Protein AF-A0A5B1REF7-F1 (afdb_monomer_lite)

Secondary structure (DSSP, 8-state):
-EEEES-S-HHHHHHH-EEEEEEEEEEETTEEEEEEEEEE-TT-SSHHHHHHHHH-TT-EEEEEEEE--

Foldseek 3Di:
DAWPDDDDDLVVCQAVQKTWDWADWDDDPNFIKTKIFIAGDCNHPDPVSVVRCVVPVRDGPDIDIGTPD

pLDDT: mean 89.04, std 5.82, range [68.81, 95.25]

Structure (mmCIF, N/CA/C/O backbone):
data_AF-A0A5B1REF7-F1
#
_entry.id   AF-A0A5B1REF7-F1
#
loop_
_atom_site.group_PDB
_atom_site.id
_atom_site.type_symbol
_atom_site.label_atom_id
_atom_site.label_alt_id
_atom_site.label_comp_id
_atom_site.label_asym_id
_atom_site.label_entity_id
_atom_site.label_seq_id
_atom_site.pdbx_PDB_ins_code
_atom_site.Cartn_x
_atom_site.Cartn_y
_atom_site.Cartn_z
_atom_site.occupancy
_atom_site.B_iso_or_equiv
_atom_site.auth_seq_id
_atom_site.auth_comp_id
_atom_site.auth_asym_id
_atom_site.auth_atom_id
_atom_site.pdbx_PDB_model_num
ATOM 1 N N . GLY A 1 1 ? -5.392 6.177 -1.831 1.00 68.81 1 GLY A N 1
ATOM 2 C CA . GLY A 1 1 ? -5.357 6.623 -0.429 1.00 68.81 1 GLY A CA 1
ATOM 3 C C . GLY A 1 1 ? -4.241 7.622 -0.265 1.00 68.81 1 GLY A C 1
ATOM 4 O O . GLY A 1 1 ? -3.613 7.983 -1.257 1.00 68.81 1 GLY A O 1
ATOM 5 N N . GLU A 1 2 ? -3.983 8.067 0.958 1.00 86.31 2 GLU A N 1
ATOM 6 C CA . GLU A 1 2 ? -2.714 8.732 1.258 1.00 86.31 2 GLU A CA 1
ATOM 7 C C . GLU A 1 2 ? -1.588 7.687 1.260 1.00 86.31 2 GLU A C 1
ATOM 9 O O . GLU A 1 2 ? -1.807 6.547 1.662 1.00 86.31 2 GLU A O 1
ATOM 14 N N . ARG A 1 3 ? -0.396 8.051 0.779 1.00 87.00 3 ARG A N 1
ATOM 15 C CA . ARG A 1 3 ? 0.758 7.143 0.739 1.00 87.00 3 ARG A CA 1
ATOM 16 C C . ARG A 1 3 ? 1.234 6.891 2.173 1.00 87.00 3 ARG A C 1
ATOM 18 O O . ARG A 1 3 ? 1.637 7.837 2.838 1.00 87.00 3 ARG A O 1
ATOM 25 N N . ALA A 1 4 ? 1.237 5.637 2.608 1.00 90.06 4 ALA A N 1
ATOM 26 C CA . ALA A 1 4 ? 1.832 5.222 3.876 1.00 90.06 4 ALA A CA 1
ATOM 27 C C . ALA A 1 4 ? 3.339 4.974 3.727 1.00 90.06 4 ALA A C 1
ATOM 29 O O . ALA A 1 4 ? 4.132 5.403 4.559 1.00 90.06 4 ALA A O 1
ATOM 30 N N . TRP A 1 5 ? 3.740 4.294 2.648 1.00 89.06 5 TRP A N 1
ATOM 31 C CA . TRP A 1 5 ? 5.133 3.928 2.387 1.00 89.06 5 TRP A CA 1
ATOM 32 C C . TRP A 1 5 ? 5.336 3.549 0.904 1.00 89.06 5 TRP A C 1
ATOM 34 O O . TRP A 1 5 ? 4.377 3.136 0.252 1.00 89.06 5 TRP A O 1
ATOM 44 N N . PRO A 1 6 ? 6.549 3.643 0.338 1.00 85.75 6 PRO A N 1
ATOM 45 C CA . PRO A 1 6 ? 7.708 4.362 0.863 1.00 85.75 6 PRO A CA 1
ATOM 46 C C . PRO A 1 6 ? 7.509 5.881 0.826 1.00 85.75 6 PRO A C 1
ATOM 48 O O . PRO A 1 6 ? 6.632 6.397 0.118 1.00 85.75 6 PRO A O 1
ATOM 51 N N . VAL A 1 7 ? 8.319 6.593 1.621 1.00 82.75 7 VAL A N 1
ATOM 52 C CA . VAL A 1 7 ? 8.455 8.055 1.525 1.00 82.75 7 VAL A CA 1
ATOM 53 C C . VAL A 1 7 ? 8.804 8.388 0.080 1.00 82.75 7 VAL A C 1
ATOM 55 O O . VAL A 1 7 ? 9.677 7.742 -0.497 1.00 82.75 7 VAL A O 1
ATOM 58 N N . ARG A 1 8 ? 8.104 9.369 -0.503 1.00 76.25 8 ARG A N 1
ATOM 59 C CA . ARG A 1 8 ? 8.165 9.695 -1.935 1.00 76.25 8 ARG A CA 1
ATOM 60 C C . ARG A 1 8 ? 9.566 10.145 -2.352 1.00 76.25 8 ARG A C 1
ATOM 62 O O . ARG A 1 8 ? 9.852 11.336 -2.420 1.00 76.25 8 ARG A O 1
ATOM 69 N N . HIS A 1 9 ? 10.412 9.187 -2.695 1.00 79.00 9 HIS A N 1
ATOM 70 C CA . HIS A 1 9 ? 11.723 9.409 -3.281 1.00 79.00 9 HIS A CA 1
ATOM 71 C C . HIS A 1 9 ? 11.813 8.581 -4.552 1.00 79.00 9 HIS A C 1
ATOM 73 O O . HIS A 1 9 ? 11.687 7.361 -4.500 1.00 79.00 9 HIS A O 1
ATOM 79 N N . ALA A 1 10 ? 12.045 9.240 -5.691 1.00 73.44 10 ALA A N 1
ATOM 80 C CA . ALA A 1 10 ? 11.982 8.609 -7.010 1.00 73.44 10 ALA A CA 1
ATOM 81 C C . ALA A 1 10 ? 12.811 7.316 -7.090 1.00 73.44 10 ALA A C 1
ATOM 83 O O . ALA A 1 10 ? 12.313 6.303 -7.561 1.00 73.44 10 ALA A O 1
ATOM 84 N N . ARG A 1 11 ? 14.036 7.320 -6.552 1.00 83.50 11 ARG A N 1
ATOM 85 C CA . ARG A 1 11 ? 14.919 6.147 -6.566 1.00 83.50 11 ARG A CA 1
ATOM 86 C C . ARG A 1 11 ? 14.413 5.003 -5.679 1.00 83.50 11 ARG A C 1
ATOM 88 O O . ARG A 1 11 ? 14.438 3.852 -6.095 1.00 83.50 11 ARG A O 1
ATOM 95 N N . THR A 1 12 ? 13.943 5.312 -4.473 1.00 83.50 12 THR A N 1
ATOM 96 C CA . THR A 1 12 ? 13.448 4.300 -3.526 1.00 83.50 12 THR A CA 1
ATOM 97 C C . THR A 1 12 ? 12.134 3.692 -4.008 1.00 83.50 12 THR A C 1
ATOM 99 O O . THR A 1 12 ? 11.974 2.477 -3.962 1.00 83.50 12 THR A O 1
ATOM 102 N N . ASP A 1 13 ? 11.225 4.516 -4.535 1.00 82.62 13 ASP A N 1
ATOM 103 C CA . ASP A 1 13 ? 9.950 4.084 -5.113 1.00 82.62 13 ASP A CA 1
ATOM 104 C C . ASP A 1 13 ? 10.171 3.079 -6.264 1.00 82.62 13 ASP A C 1
ATOM 106 O O . ASP A 1 13 ? 9.462 2.072 -6.350 1.00 82.62 13 ASP A O 1
ATOM 110 N N . GLN A 1 14 ? 11.135 3.351 -7.153 1.00 88.19 14 GLN A N 1
ATOM 111 C CA . GLN A 1 14 ? 11.461 2.491 -8.300 1.00 88.19 14 GLN A CA 1
ATOM 112 C C . GLN A 1 14 ? 12.107 1.170 -7.860 1.00 88.19 14 GLN A C 1
ATOM 114 O O . GLN A 1 14 ? 11.651 0.105 -8.280 1.00 88.19 14 GLN A O 1
ATOM 119 N N . TYR A 1 15 ? 13.085 1.236 -6.951 1.00 88.56 15 TYR A N 1
ATOM 120 C CA . TYR A 1 15 ? 13.798 0.061 -6.445 1.00 88.56 15 TYR A CA 1
ATOM 121 C C . TYR A 1 15 ? 12.886 -0.901 -5.672 1.00 88.56 15 TYR A C 1
ATOM 123 O O . TYR A 1 15 ? 12.893 -2.105 -5.910 1.00 88.56 15 TYR A O 1
ATOM 131 N N . VAL A 1 16 ? 12.069 -0.369 -4.758 1.00 89.06 16 VAL A N 1
ATOM 132 C CA . VAL A 1 16 ? 11.129 -1.162 -3.952 1.00 89.06 16 VAL A CA 1
ATOM 133 C C . VAL A 1 16 ? 10.026 -1.767 -4.823 1.00 89.06 16 VAL A C 1
ATOM 135 O O . VAL A 1 16 ? 9.578 -2.885 -4.584 1.00 89.06 16 VAL A O 1
ATOM 138 N N . GLY A 1 17 ? 9.545 -1.017 -5.818 1.00 89.50 17 GLY A N 1
ATOM 139 C CA . GLY A 1 17 ? 8.573 -1.496 -6.801 1.00 89.50 17 GLY A CA 1
ATOM 140 C C . GLY A 1 17 ? 7.143 -1.713 -6.286 1.00 89.50 17 GLY A C 1
ATOM 141 O O . GLY A 1 17 ? 6.246 -1.986 -7.086 1.00 89.50 17 GLY A O 1
ATOM 142 N N . ILE A 1 18 ? 6.894 -1.537 -4.988 1.00 90.50 18 ILE A N 1
ATOM 143 C CA . ILE A 1 18 ? 5.571 -1.573 -4.355 1.00 90.50 18 ILE A CA 1
ATOM 144 C C . ILE A 1 18 ? 5.315 -0.298 -3.549 1.00 90.50 18 ILE A C 1
ATOM 146 O O . ILE A 1 18 ? 6.242 0.382 -3.109 1.00 90.50 18 ILE A O 1
ATOM 150 N N . ARG A 1 19 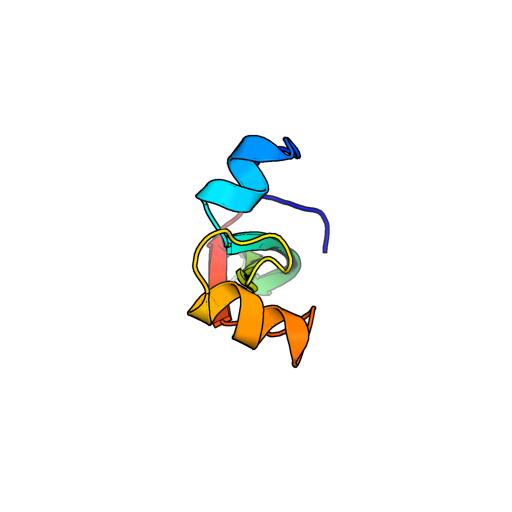? 4.039 0.022 -3.343 1.00 91.31 19 ARG A N 1
ATOM 151 C CA . ARG A 1 19 ? 3.590 1.098 -2.457 1.00 91.31 19 ARG A CA 1
ATOM 152 C C . ARG A 1 19 ? 2.506 0.601 -1.512 1.00 91.31 19 ARG A C 1
ATOM 154 O O . ARG A 1 19 ? 1.700 -0.254 -1.877 1.00 91.31 19 ARG A O 1
ATOM 161 N N . LEU A 1 20 ? 2.495 1.173 -0.319 1.00 92.12 20 LEU A N 1
ATOM 162 C CA . LEU A 1 20 ? 1.467 1.004 0.691 1.00 92.12 20 LEU A CA 1
ATOM 163 C C . LEU A 1 20 ? 0.657 2.291 0.757 1.00 92.12 20 LEU A C 1
ATOM 165 O O . LEU A 1 20 ? 1.210 3.361 1.022 1.00 92.12 20 LEU A O 1
ATOM 169 N N . ASP A 1 21 ? -0.646 2.176 0.542 1.00 92.12 21 ASP A N 1
ATOM 170 C CA . ASP A 1 21 ? -1.577 3.292 0.642 1.00 92.12 21 ASP A CA 1
ATOM 171 C C . ASP A 1 21 ? -2.540 3.066 1.808 1.00 92.12 21 ASP A C 1
ATOM 173 O O . ASP A 1 21 ? -3.111 1.985 1.970 1.00 92.12 21 ASP A O 1
ATOM 177 N N . TYR A 1 22 ? -2.779 4.120 2.582 1.00 92.81 22 TYR A N 1
ATOM 178 C CA . TYR A 1 22 ? -3.817 4.142 3.595 1.00 92.81 22 TYR A CA 1
ATOM 179 C C . TYR A 1 22 ? -5.202 4.055 2.950 1.00 92.81 22 TYR A C 1
ATOM 181 O O . TYR A 1 22 ? -5.605 4.903 2.144 1.00 92.81 22 TYR A O 1
ATOM 189 N N . GLY A 1 23 ? -5.937 3.023 3.339 1.00 91.75 23 GLY A N 1
ATOM 190 C CA . GLY A 1 23 ? -7.352 2.839 3.072 1.00 91.75 23 GLY A CA 1
ATOM 191 C C . GLY A 1 23 ? -8.235 3.481 4.144 1.00 91.75 23 GLY A C 1
ATOM 192 O O . GLY A 1 23 ? -7.806 4.337 4.929 1.00 91.75 23 GLY A O 1
ATOM 193 N N . LYS A 1 24 ? -9.507 3.074 4.145 1.00 91.88 24 LYS A N 1
ATOM 194 C CA . LYS A 1 24 ? -10.521 3.591 5.071 1.00 91.88 24 LYS A CA 1
ATOM 195 C C . LYS A 1 24 ? -10.261 3.112 6.501 1.00 91.88 24 LYS A C 1
ATOM 197 O O . LYS A 1 24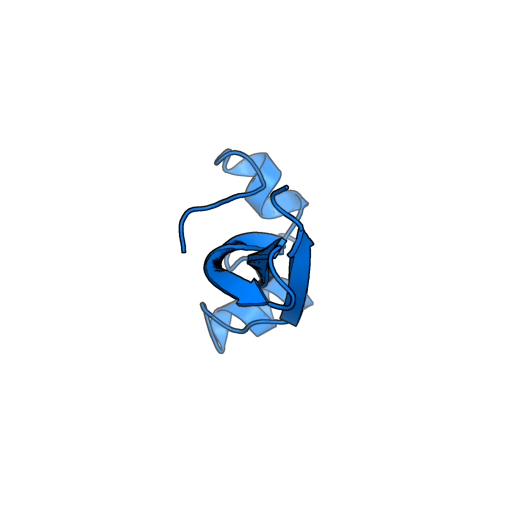 ? -9.792 1.992 6.707 1.00 91.88 24 LYS A O 1
ATOM 202 N N . LEU A 1 25 ? -10.598 3.974 7.459 1.00 93.25 25 LEU A N 1
ATOM 203 C CA . LEU A 1 25 ? -10.757 3.604 8.863 1.00 93.25 25 LEU A CA 1
ATOM 204 C C . LEU A 1 25 ? -12.124 2.946 9.055 1.00 93.25 25 LEU A C 1
ATOM 206 O O . LEU A 1 25 ? -13.095 3.370 8.422 1.00 93.25 25 LEU A O 1
ATOM 210 N N . PHE A 1 26 ? -12.202 1.942 9.919 1.00 92.88 26 PHE A N 1
ATOM 211 C CA . PHE A 1 26 ? -13.454 1.281 10.266 1.00 92.88 26 PHE A CA 1
ATOM 212 C C . PHE A 1 26 ? -13.420 0.755 11.708 1.00 92.88 26 PHE A C 1
ATOM 214 O O . PHE A 1 26 ? -12.368 0.310 12.171 1.00 92.88 26 PHE A O 1
ATOM 221 N N . PRO A 1 27 ? -14.541 0.839 12.442 1.00 94.12 27 PRO A N 1
ATOM 222 C CA . PRO A 1 27 ? -14.658 0.237 13.759 1.00 94.12 27 PRO A CA 1
ATOM 223 C C . PRO A 1 27 ? -15.034 -1.247 13.656 1.00 94.12 27 PRO A C 1
ATOM 225 O O . PRO A 1 27 ? -15.854 -1.623 12.821 1.00 94.12 27 PRO A O 1
ATOM 228 N N . GLU A 1 28 ? -14.484 -2.070 14.541 1.00 93.69 28 GLU A N 1
ATOM 229 C CA . GLU A 1 28 ? -14.844 -3.484 14.703 1.00 93.69 28 GLU A CA 1
ATOM 230 C C . GLU A 1 28 ? -14.551 -3.891 16.155 1.00 93.69 28 GLU A C 1
ATOM 232 O O . GLU A 1 28 ? -13.513 -3.523 16.699 1.00 93.69 28 GLU A O 1
ATOM 237 N N . GLU A 1 29 ? -15.501 -4.553 16.823 1.00 90.50 29 GLU A N 1
ATOM 238 C CA . GLU A 1 29 ? -15.368 -5.025 18.219 1.00 90.50 29 GLU A CA 1
ATOM 239 C C . GLU A 1 29 ? -14.876 -3.961 19.226 1.00 90.50 29 GLU A C 1
ATOM 241 O O . GLU A 1 29 ? -14.098 -4.222 20.143 1.00 90.50 29 GLU A O 1
ATOM 246 N N . GLY A 1 30 ? -15.309 -2.710 19.049 1.00 91.12 30 GLY A N 1
ATOM 247 C CA . GLY A 1 30 ? -14.889 -1.597 19.904 1.00 91.12 30 GLY A CA 1
ATOM 248 C C . GLY A 1 30 ? -13.440 -1.145 19.687 1.00 91.12 30 GLY A C 1
ATOM 249 O O . GLY A 1 30 ? -12.958 -0.287 20.430 1.00 91.12 30 GLY A O 1
ATOM 250 N N . ARG A 1 31 ? -12.741 -1.670 18.679 1.00 93.75 31 ARG A N 1
ATOM 251 C CA . ARG A 1 31 ? -11.433 -1.203 18.204 1.00 93.75 31 ARG A CA 1
ATOM 252 C C . ARG A 1 31 ? -11.569 -0.423 16.904 1.00 93.75 31 ARG A C 1
ATOM 254 O O . ARG A 1 31 ? -12.619 -0.434 16.262 1.00 93.75 31 ARG A O 1
ATOM 261 N N . GLN A 1 32 ? -10.516 0.308 16.554 1.00 95.06 32 GLN A N 1
ATOM 262 C CA . GLN A 1 32 ? -10.465 1.094 15.330 1.00 95.06 32 GLN A CA 1
ATOM 263 C C . GLN A 1 32 ? -9.370 0.529 14.441 1.00 95.06 32 GLN A C 1
ATOM 265 O O . GLN A 1 32 ? -8.204 0.538 14.816 1.00 95.06 32 GLN A O 1
ATOM 270 N N . TYR A 1 33 ? -9.754 0.079 13.254 1.00 95.12 33 TYR A N 1
ATOM 271 C CA . TYR A 1 33 ? -8.856 -0.500 12.271 1.00 95.12 33 TYR A CA 1
ATOM 272 C C . TYR A 1 33 ? -8.690 0.420 11.067 1.00 95.12 33 TYR A C 1
ATOM 274 O O . TYR A 1 33 ? -9.536 1.270 10.775 1.00 95.12 33 TYR A O 1
ATOM 282 N N . ARG A 1 34 ? -7.597 0.227 10.329 1.00 94.81 34 ARG A N 1
ATOM 283 C CA . ARG A 1 34 ? -7.344 0.847 9.030 1.00 94.81 34 ARG A CA 1
ATOM 284 C C . ARG A 1 34 ? -6.908 -0.202 8.028 1.00 94.81 34 ARG A C 1
ATOM 286 O O . ARG A 1 34 ? -6.032 -1.013 8.315 1.00 94.81 34 ARG A O 1
ATOM 293 N N . TRP A 1 35 ? -7.455 -0.131 6.823 1.00 95.25 35 TRP A N 1
ATOM 294 C CA . TRP A 1 35 ? -6.916 -0.900 5.706 1.00 95.25 35 TRP A CA 1
ATOM 295 C C . TRP A 1 35 ? -5.602 -0.292 5.212 1.00 95.25 35 TRP A C 1
ATOM 297 O O . TRP A 1 35 ? -5.503 0.924 5.049 1.00 95.25 35 TRP A O 1
ATOM 307 N N . ILE A 1 36 ? -4.622 -1.134 4.904 1.00 94.81 36 ILE A N 1
ATOM 308 C CA . ILE A 1 36 ? -3.440 -0.790 4.113 1.00 94.81 36 ILE A CA 1
ATOM 309 C C . ILE A 1 36 ? -3.520 -1.563 2.804 1.00 94.81 36 ILE A C 1
ATOM 311 O O . ILE A 1 36 ? -3.625 -2.789 2.801 1.00 94.81 36 ILE A O 1
ATOM 315 N N . HIS A 1 37 ? -3.488 -0.851 1.684 1.00 94.75 37 HIS A N 1
ATOM 316 C CA . HIS A 1 37 ? -3.500 -1.458 0.360 1.00 94.75 37 HIS A CA 1
ATOM 317 C C . HIS A 1 37 ? -2.075 -1.562 -0.172 1.00 94.75 37 HIS A C 1
ATOM 319 O O . HIS A 1 37 ? -1.399 -0.547 -0.340 1.00 94.75 37 HIS A O 1
ATOM 325 N N . VAL A 1 38 ? -1.646 -2.782 -0.486 1.00 93.62 38 VAL A N 1
ATOM 326 C CA . VAL A 1 38 ? -0.389 -3.046 -1.187 1.00 93.62 38 VAL A CA 1
ATOM 327 C C . VAL A 1 38 ? -0.650 -2.928 -2.681 1.00 93.62 38 VAL A C 1
ATOM 329 O O . VAL A 1 38 ? -1.517 -3.618 -3.215 1.00 93.62 38 VAL A O 1
ATOM 332 N N . GLN A 1 39 ? 0.082 -2.065 -3.375 1.00 92.38 39 GLN A N 1
ATOM 333 C CA . GLN A 1 39 ? -0.074 -1.844 -4.812 1.00 92.38 39 GLN A CA 1
ATOM 334 C C . GLN A 1 39 ? 1.27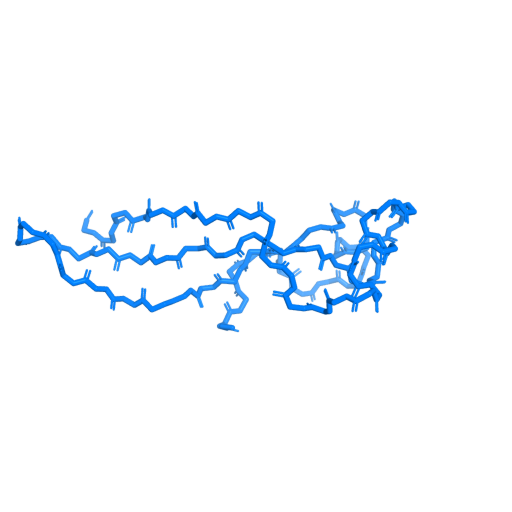6 -1.907 -5.521 1.00 92.38 39 GLN A C 1
ATOM 336 O O . GLN A 1 39 ? 2.300 -1.503 -4.969 1.00 92.38 39 GLN A O 1
ATOM 341 N N . ALA A 1 40 ? 1.278 -2.381 -6.766 1.00 91.44 40 ALA A N 1
ATOM 342 C CA . ALA A 1 40 ? 2.465 -2.334 -7.612 1.00 91.44 40 ALA A CA 1
ATOM 343 C C . ALA A 1 40 ? 2.775 -0.887 -8.037 1.00 91.44 40 ALA A C 1
ATOM 345 O O . ALA A 1 40 ? 1.870 -0.088 -8.299 1.00 91.44 40 ALA A O 1
ATOM 346 N N . ASN A 1 41 ? 4.058 -0.547 -8.139 1.00 87.56 41 ASN A N 1
ATOM 347 C CA . ASN A 1 41 ? 4.499 0.749 -8.635 1.00 87.56 41 ASN A CA 1
ATOM 348 C C . ASN A 1 41 ? 4.718 0.713 -10.156 1.00 87.56 41 ASN A C 1
ATOM 350 O O . ASN A 1 41 ? 5.451 -0.124 -10.674 1.00 87.56 41 ASN A O 1
ATOM 354 N N . LYS A 1 42 ? 4.155 1.688 -10.882 1.00 85.06 42 LYS A N 1
ATOM 355 C CA . LYS A 1 42 ? 4.393 1.875 -12.327 1.00 85.06 42 LYS A CA 1
ATOM 356 C C . LYS A 1 42 ? 5.852 2.169 -12.664 1.00 85.06 42 LYS A C 1
ATOM 358 O O . LYS A 1 42 ? 6.287 1.902 -13.781 1.00 85.06 42 LYS A O 1
ATOM 363 N N . GLY A 1 43 ? 6.579 2.753 -11.715 1.00 86.56 43 GLY A N 1
ATOM 364 C CA . GLY A 1 43 ? 8.006 3.018 -11.835 1.00 86.56 43 GLY A CA 1
ATOM 365 C C . GLY A 1 43 ? 8.894 1.847 -11.425 1.00 86.56 43 GLY A C 1
ATOM 366 O O . GLY A 1 43 ? 10.097 2.033 -11.425 1.00 86.56 43 GLY A O 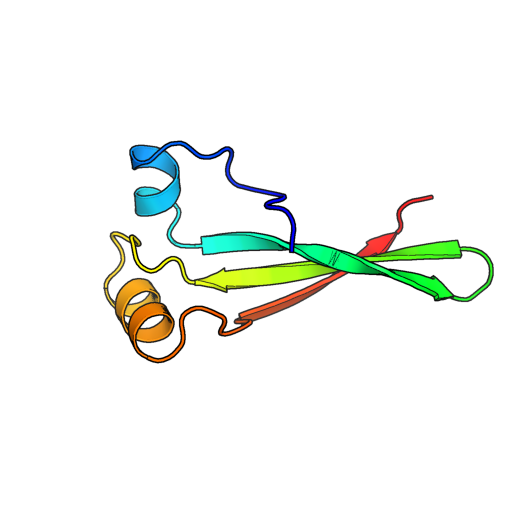1
ATOM 367 N N . ALA A 1 44 ? 8.350 0.685 -11.046 1.00 90.12 44 ALA A N 1
ATOM 368 C CA . ALA A 1 44 ? 9.167 -0.415 -10.543 1.00 90.12 44 ALA A CA 1
ATOM 369 C C . ALA A 1 44 ? 10.291 -0.798 -11.524 1.00 90.12 44 ALA A C 1
ATOM 371 O O . ALA A 1 44 ? 10.037 -0.971 -12.720 1.00 90.12 44 ALA A O 1
ATOM 372 N N . ASP A 1 45 ? 11.505 -0.985 -11.006 1.00 91.75 45 ASP A N 1
ATOM 373 C CA . ASP A 1 45 ? 12.632 -1.516 -11.785 1.00 91.75 45 ASP A CA 1
ATOM 374 C C . ASP A 1 45 ? 12.389 -2.983 -12.169 1.00 91.75 45 ASP A C 1
ATOM 376 O O . ASP A 1 45 ? 12.793 -3.451 -13.235 1.00 91.75 45 ASP A O 1
ATOM 380 N N . GLN A 1 46 ? 11.660 -3.708 -11.318 1.00 91.75 46 GLN A N 1
ATOM 381 C CA . GLN A 1 46 ? 11.264 -5.086 -11.569 1.00 91.75 46 GLN A CA 1
ATOM 382 C C . GLN A 1 46 ? 10.152 -5.138 -12.640 1.00 91.75 46 GLN A C 1
ATOM 384 O O . GLN A 1 46 ? 9.067 -4.566 -12.490 1.00 91.75 46 GLN A O 1
ATOM 389 N N . SER A 1 47 ? 10.428 -5.847 -13.739 1.00 91.88 47 SER A N 1
ATOM 390 C CA . SER A 1 47 ? 9.609 -5.852 -14.961 1.00 91.88 47 SER A CA 1
ATOM 391 C C . SER A 1 47 ? 8.206 -6.442 -14.786 1.00 91.88 47 SER A C 1
ATOM 393 O O . SER A 1 47 ? 7.263 -5.987 -15.438 1.00 91.88 47 SER A O 1
ATOM 395 N N . THR A 1 48 ? 8.028 -7.416 -13.894 1.00 92.00 48 THR A N 1
ATOM 396 C CA . THR A 1 48 ? 6.728 -8.021 -13.573 1.00 92.00 48 THR A CA 1
ATOM 397 C C . THR A 1 48 ? 5.824 -7.028 -12.845 1.00 92.00 48 THR A C 1
ATOM 399 O O . THR A 1 48 ? 4.696 -6.805 -13.280 1.00 92.00 48 THR A O 1
ATOM 402 N N . LEU A 1 49 ? 6.315 -6.382 -11.784 1.00 89.75 49 LEU A N 1
ATOM 403 C CA . LEU A 1 49 ? 5.578 -5.372 -11.017 1.00 89.75 49 LEU A CA 1
ATOM 404 C C . LEU A 1 49 ? 5.224 -4.172 -11.891 1.00 89.75 49 LEU A C 1
ATOM 406 O O . LEU A 1 49 ? 4.078 -3.720 -11.882 1.00 89.75 49 LEU A O 1
ATOM 410 N N . LYS A 1 50 ? 6.173 -3.724 -12.718 1.00 90.62 50 LYS A N 1
ATOM 411 C CA . LYS A 1 50 ? 5.944 -2.673 -13.710 1.00 90.62 50 LYS A CA 1
ATOM 412 C C . LYS A 1 50 ? 4.819 -3.047 -14.672 1.00 90.62 50 LYS A C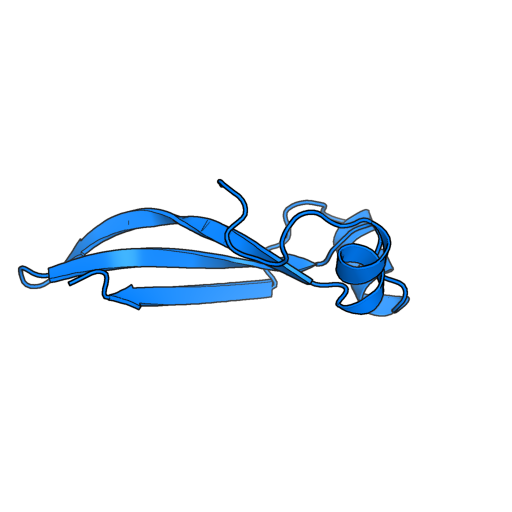 1
ATOM 414 O O . LYS A 1 50 ? 3.899 -2.259 -14.875 1.00 90.62 50 LYS A O 1
ATOM 419 N N . SER A 1 51 ? 4.854 -4.265 -15.213 1.00 91.75 51 SER A N 1
ATOM 420 C CA . SER A 1 51 ? 3.839 -4.769 -16.146 1.00 91.75 51 SER A CA 1
ATOM 421 C C . SER A 1 51 ? 2.456 -4.885 -15.496 1.00 91.75 51 SER A C 1
ATOM 423 O O . SER A 1 51 ? 1.450 -4.539 -16.114 1.00 91.75 51 SER A O 1
ATOM 425 N N . ILE A 1 52 ? 2.388 -5.335 -14.238 1.00 89.88 52 ILE A N 1
ATOM 426 C CA . ILE A 1 52 ? 1.137 -5.398 -13.466 1.00 89.88 52 ILE A CA 1
ATOM 427 C C . ILE A 1 52 ? 0.567 -3.988 -13.261 1.00 89.88 52 ILE A C 1
ATOM 429 O O . ILE A 1 52 ? -0.600 -3.749 -13.566 1.00 89.88 52 ILE A O 1
ATOM 433 N N . ALA A 1 53 ? 1.395 -3.040 -12.815 1.00 88.81 53 ALA A N 1
ATOM 434 C CA . ALA A 1 53 ? 0.983 -1.659 -12.560 1.00 88.81 53 ALA A CA 1
ATOM 435 C C . ALA A 1 53 ? 0.627 -0.873 -13.836 1.00 88.81 53 ALA A C 1
ATOM 437 O O . ALA A 1 53 ? -0.143 0.087 -13.782 1.00 88.81 53 ALA A O 1
ATOM 438 N N . GLN A 1 54 ? 1.203 -1.235 -14.986 1.00 89.62 54 GLN A N 1
ATOM 439 C CA . GLN A 1 54 ? 0.859 -0.641 -16.280 1.00 89.62 54 GLN A CA 1
ATOM 440 C C . GLN A 1 54 ? -0.517 -1.090 -16.774 1.00 89.62 54 GLN A C 1
ATOM 442 O O . GLN A 1 54 ? -1.243 -0.268 -17.327 1.00 89.62 54 GLN A O 1
ATOM 447 N N . LYS A 1 55 ? -0.890 -2.358 -16.544 1.00 91.31 55 LYS A N 1
ATOM 448 C CA . LYS A 1 55 ? -2.234 -2.869 -16.860 1.00 91.31 55 LYS A CA 1
ATOM 449 C C . LYS A 1 55 ? -3.300 -2.231 -15.974 1.00 91.31 55 LYS A C 1
ATOM 451 O O . LYS A 1 55 ? -4.359 -1.861 -16.464 1.00 91.31 55 LYS A O 1
ATOM 456 N N . ASP A 1 56 ? -3.005 -2.092 -14.683 1.00 86.19 56 ASP A N 1
ATOM 457 C CA . ASP A 1 56 ? -3.885 -1.434 -13.724 1.00 86.19 56 ASP A CA 1
ATOM 458 C C . ASP A 1 56 ? -3.065 -0.717 -12.638 1.00 86.19 56 ASP A C 1
ATOM 460 O O . ASP A 1 56 ? -2.495 -1.330 -11.732 1.00 86.19 56 ASP A O 1
ATOM 464 N N . SER A 1 57 ? -3.046 0.619 -12.720 1.00 76.69 57 SER A N 1
ATOM 465 C CA . SER A 1 57 ? -2.340 1.521 -11.791 1.00 76.69 57 SER A CA 1
ATOM 466 C C . SER A 1 57 ? -2.702 1.337 -10.330 1.00 76.69 57 SER A C 1
ATOM 468 O O . SER A 1 57 ? -1.954 1.781 -9.455 1.00 76.69 57 SER A O 1
ATOM 470 N N . HIS A 1 58 ? -3.922 0.869 -10.092 1.00 80.50 58 HIS A N 1
ATOM 471 C CA . HIS A 1 58 ? -4.561 0.830 -8.790 1.00 80.50 58 HIS A CA 1
ATOM 472 C C . HIS A 1 58 ? -4.784 -0.605 -8.331 1.00 80.50 58 HIS A C 1
ATOM 474 O O . HIS A 1 58 ? -5.404 -0.807 -7.284 1.00 80.50 58 HIS A O 1
ATOM 480 N N . ARG A 1 59 ? -4.233 -1.584 -9.063 1.00 85.06 59 ARG A N 1
ATOM 481 C CA . ARG A 1 59 ? -4.314 -2.992 -8.710 1.00 85.06 59 ARG A CA 1
ATOM 482 C C . ARG A 1 59 ? -3.813 -3.190 -7.288 1.00 85.06 59 ARG A C 1
ATOM 484 O O . ARG A 1 59 ? -2.636 -2.983 -6.987 1.00 85.06 59 ARG A O 1
ATOM 491 N N . VAL A 1 60 ? -4.727 -3.609 -6.425 1.00 89.94 60 VAL A N 1
ATOM 492 C CA . VAL A 1 60 ? -4.411 -4.013 -5.061 1.00 89.94 60 VAL A CA 1
ATOM 493 C C . VAL A 1 60 ? -3.889 -5.446 -5.122 1.00 89.94 60 VAL A C 1
ATOM 495 O O . VAL A 1 60 ? -4.596 -6.356 -5.549 1.00 89.94 60 VAL A O 1
ATOM 498 N N . LEU A 1 61 ? -2.619 -5.620 -4.766 1.00 91.56 61 LEU A N 1
ATOM 499 C CA . LEU A 1 61 ? -1.946 -6.916 -4.669 1.00 91.56 61 LEU A CA 1
ATOM 500 C C . LEU A 1 61 ? -2.307 -7.637 -3.370 1.00 91.56 61 LEU A C 1
ATOM 502 O O . LEU A 1 61 ? -2.298 -8.861 -3.317 1.00 91.56 61 LEU A O 1
ATOM 506 N N . GLY A 1 62 ? -2.624 -6.869 -2.332 1.00 93.25 62 GLY A N 1
ATOM 507 C CA . GLY A 1 62 ? -3.019 -7.377 -1.031 1.00 93.25 62 GLY A CA 1
ATOM 508 C C . GLY A 1 62 ? -3.590 -6.268 -0.162 1.00 93.25 62 GLY A C 1
ATOM 509 O O . GLY A 1 62 ? -3.345 -5.081 -0.396 1.00 93.25 62 GLY A O 1
ATOM 510 N N . VAL A 1 63 ? -4.358 -6.671 0.841 1.00 94.12 63 VAL A N 1
ATOM 511 C CA . VAL A 1 63 ? -4.914 -5.783 1.860 1.00 94.12 63 VAL A CA 1
ATOM 512 C C . VAL A 1 63 ? -4.471 -6.268 3.228 1.00 94.12 63 VAL A C 1
ATOM 514 O O . VAL A 1 63 ? -4.435 -7.469 3.482 1.00 94.12 63 VAL A O 1
ATOM 517 N N . ILE A 1 64 ? -4.111 -5.332 4.094 1.00 94.44 64 ILE A N 1
ATOM 518 C CA . ILE A 1 64 ? -3.729 -5.609 5.476 1.00 94.44 64 ILE A CA 1
ATOM 519 C C . ILE A 1 64 ? -4.682 -4.826 6.367 1.00 94.44 64 ILE A C 1
ATOM 521 O O . ILE A 1 64 ?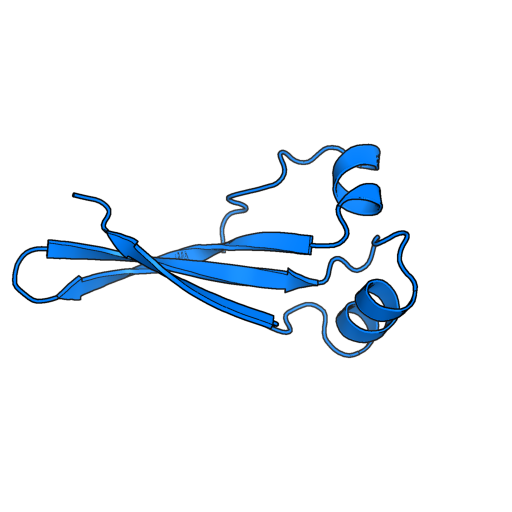 -4.883 -3.628 6.156 1.00 94.44 64 ILE A O 1
ATOM 525 N N . GLN A 1 65 ? -5.267 -5.501 7.350 1.00 94.31 65 GLN A N 1
ATOM 526 C CA . GLN A 1 65 ? -5.996 -4.859 8.436 1.00 94.31 65 GLN A CA 1
ATOM 527 C C . GLN A 1 65 ? -4.995 -4.478 9.523 1.00 94.31 65 GLN A C 1
ATOM 529 O O . GLN A 1 65 ? -4.283 -5.334 10.040 1.00 94.31 65 GLN A O 1
ATOM 534 N N . MET A 1 66 ? -4.923 -3.191 9.846 1.00 93.69 66 MET A N 1
ATOM 535 C CA . MET A 1 66 ? -4.048 -2.666 10.888 1.00 93.69 66 MET A CA 1
ATOM 536 C C . MET A 1 66 ? -4.903 -2.146 12.037 1.00 93.69 66 MET A C 1
ATOM 538 O O . MET A 1 66 ? -5.747 -1.278 11.815 1.00 93.69 66 MET A O 1
ATOM 542 N N . ASP A 1 67 ? -4.696 -2.674 13.241 1.00 93.94 67 ASP A N 1
ATOM 543 C CA . ASP A 1 67 ? -5.258 -2.090 14.461 1.00 93.94 67 ASP A CA 1
ATOM 544 C C . ASP A 1 67 ? -4.571 -0.738 14.707 1.00 93.94 67 ASP A C 1
ATOM 546 O O . ASP A 1 67 ? -3.346 -0.635 14.616 1.00 93.94 67 ASP A O 1
ATOM 550 N N . VAL A 1 68 ? -5.361 0.315 14.905 1.00 88.94 68 VAL A N 1
ATOM 551 C CA . VAL A 1 68 ? -4.883 1.697 15.093 1.00 88.94 68 VAL A CA 1
ATOM 552 C C . VAL A 1 68 ? -5.017 2.127 16.560 1.00 88.94 68 VAL A C 1
ATOM 554 O O . VAL A 1 68 ? -4.744 3.287 16.874 1.00 88.94 68 VAL A O 1
ATOM 557 N N . LYS A 1 69 ? -5.466 1.218 17.439 1.00 70.06 69 LYS A N 1
ATOM 558 C CA . LYS A 1 69 ? -5.510 1.407 18.892 1.00 70.06 69 LYS A CA 1
ATOM 559 C C . LYS A 1 69 ? -4.216 1.004 19.584 1.00 70.06 69 LYS A C 1
ATOM 561 O O . LYS A 1 69 ? -3.623 -0.026 19.200 1.00 70.06 69 LYS A O 1
#

Radius of gyration: 13.4 Å; chains: 1; bounding box: 30×18×37 Å

Sequence (69 aa):
GERAWPVRHARTDQYVGIRLDYGKLFPEEGRQYRWIHVQANKGADQSTLKSIAQKDSHRVLGVIQMDVK